Protein AF-A0A0V0QUZ6-F1 (afdb_monomer_lite)

Structure (mmCIF, N/CA/C/O backbone):
data_AF-A0A0V0QUZ6-F1
#
_entry.id   AF-A0A0V0QUZ6-F1
#
loop_
_atom_site.group_PDB
_atom_site.id
_atom_site.type_symbol
_atom_site.label_atom_id
_atom_site.label_alt_id
_atom_site.label_comp_id
_atom_site.label_asym_id
_atom_site.label_entity_id
_atom_site.label_seq_id
_atom_site.pdbx_PDB_ins_code
_atom_site.Cartn_x
_atom_site.Cartn_y
_atom_site.Cartn_z
_atom_site.occupancy
_atom_site.B_iso_or_equiv
_atom_site.auth_seq_id
_atom_site.auth_comp_id
_atom_site.auth_asym_id
_atom_site.auth_atom_id
_atom_site.pdbx_PDB_model_num
ATOM 1 N N . MET A 1 1 ? 4.722 13.662 -38.318 1.00 60.34 1 MET A N 1
ATOM 2 C CA . MET A 1 1 ? 3.959 12.947 -37.271 1.00 60.34 1 MET A CA 1
ATOM 3 C C . MET A 1 1 ? 3.859 11.451 -37.570 1.00 60.34 1 MET A C 1
ATOM 5 O O . MET A 1 1 ? 4.458 10.691 -36.833 1.00 60.34 1 MET A O 1
ATOM 9 N N . LEU A 1 2 ? 3.238 11.011 -38.674 1.00 63.41 2 LEU A N 1
ATOM 10 C CA . LEU A 1 2 ? 3.158 9.572 -39.014 1.00 63.41 2 LEU A CA 1
ATOM 11 C C . LEU A 1 2 ? 4.515 8.922 -39.368 1.00 63.41 2 LEU A C 1
ATOM 13 O O . LEU A 1 2 ? 4.734 7.755 -39.067 1.00 63.41 2 LEU A O 1
ATOM 17 N N . LEU A 1 3 ? 5.444 9.674 -39.973 1.00 69.56 3 LEU A N 1
ATOM 18 C CA . LEU A 1 3 ? 6.789 9.172 -40.305 1.00 69.56 3 LEU A CA 1
ATOM 19 C C . LEU A 1 3 ? 7.670 8.945 -39.065 1.00 69.56 3 LEU A C 1
ATOM 21 O O . LEU A 1 3 ? 8.358 7.934 -38.994 1.00 69.56 3 LEU A O 1
ATOM 25 N N . GLU A 1 4 ? 7.592 9.841 -38.079 1.00 68.56 4 GLU A N 1
ATOM 26 C CA . GLU A 1 4 ? 8.251 9.693 -36.770 1.00 68.56 4 GLU A CA 1
ATOM 27 C C . GLU A 1 4 ? 7.750 8.428 -36.064 1.00 68.56 4 GLU A C 1
ATOM 29 O O . GLU A 1 4 ? 8.537 7.601 -35.620 1.00 68.56 4 GLU A O 1
ATOM 34 N N . GLN A 1 5 ? 6.430 8.224 -36.064 1.00 61.50 5 GLN A N 1
ATOM 35 C CA . GLN A 1 5 ? 5.784 7.083 -35.420 1.00 61.50 5 GLN A CA 1
ATOM 36 C C . GLN A 1 5 ? 6.207 5.744 -36.052 1.00 61.50 5 GLN A C 1
ATOM 38 O O . GLN A 1 5 ? 6.530 4.794 -35.344 1.00 61.50 5 GLN A O 1
ATOM 43 N N . ASN A 1 6 ? 6.295 5.682 -37.385 1.00 59.62 6 ASN A N 1
ATOM 44 C CA . ASN A 1 6 ? 6.775 4.499 -38.111 1.00 59.62 6 ASN A CA 1
ATOM 45 C C . ASN A 1 6 ? 8.272 4.217 -37.879 1.00 59.62 6 ASN A C 1
ATOM 47 O O . ASN A 1 6 ? 8.705 3.061 -37.926 1.00 59.62 6 ASN A O 1
ATOM 51 N N . PHE A 1 7 ? 9.064 5.254 -37.598 1.00 71.69 7 PHE A N 1
ATOM 52 C CA . PHE A 1 7 ? 10.477 5.120 -37.254 1.00 71.69 7 PHE A CA 1
ATOM 53 C C . PHE A 1 7 ? 10.665 4.596 -35.822 1.00 71.69 7 PHE A C 1
ATOM 55 O O . PHE A 1 7 ? 11.454 3.681 -35.599 1.00 71.69 7 PHE A O 1
ATOM 62 N N . THR A 1 8 ? 9.881 5.080 -34.854 1.00 63.06 8 THR A N 1
ATOM 63 C CA . THR A 1 8 ? 9.905 4.555 -33.477 1.00 63.06 8 THR A CA 1
ATOM 64 C C . THR A 1 8 ? 9.492 3.084 -33.431 1.00 63.06 8 THR A C 1
ATOM 66 O O . THR A 1 8 ? 10.140 2.271 -32.775 1.00 63.06 8 THR A O 1
ATOM 69 N N . ILE A 1 9 ? 8.457 2.720 -34.192 1.00 63.91 9 ILE A N 1
ATOM 70 C CA . ILE A 1 9 ? 7.953 1.347 -34.279 1.00 63.91 9 ILE A CA 1
ATOM 71 C C . ILE A 1 9 ? 9.017 0.402 -34.866 1.00 63.91 9 ILE A C 1
ATOM 73 O O . ILE A 1 9 ? 9.239 -0.684 -34.336 1.00 63.91 9 ILE A O 1
ATOM 77 N N . THR A 1 10 ? 9.731 0.808 -35.920 1.00 65.00 10 THR A N 1
ATOM 78 C CA . THR A 1 10 ? 10.800 -0.020 -36.512 1.00 65.00 10 THR A CA 1
ATOM 79 C C . THR A 1 10 ? 12.025 -0.154 -35.604 1.00 65.00 10 THR A C 1
ATOM 81 O O . THR A 1 10 ? 12.583 -1.247 -35.512 1.00 65.00 10 THR A O 1
ATOM 84 N N . GLN A 1 11 ? 12.399 0.893 -34.861 1.00 65.12 11 GLN A N 1
ATOM 85 C CA . GLN A 1 11 ? 13.446 0.815 -33.831 1.00 65.12 11 GLN A CA 1
ATOM 86 C C . GLN A 1 11 ? 13.063 -0.132 -32.686 1.00 65.12 11 GLN A C 1
ATOM 88 O O . GLN A 1 11 ? 13.890 -0.918 -32.225 1.00 65.12 11 GLN A O 1
ATOM 93 N N . GLN A 1 12 ? 11.796 -0.123 -32.272 1.00 64.88 12 GLN A N 1
ATOM 94 C CA . GLN A 1 12 ? 11.280 -1.038 -31.258 1.00 64.88 12 GLN A CA 1
ATOM 95 C C . GLN A 1 12 ? 11.305 -2.501 -31.730 1.00 64.88 12 GLN A C 1
ATOM 97 O O . GLN A 1 12 ? 11.742 -3.379 -30.985 1.00 64.88 12 GLN A O 1
ATOM 102 N N . TYR A 1 13 ? 10.919 -2.773 -32.983 1.00 64.06 13 TYR A N 1
ATOM 103 C CA . TYR A 1 13 ? 11.046 -4.113 -33.568 1.00 64.06 13 TYR A CA 1
ATOM 104 C C . TYR A 1 13 ? 12.508 -4.563 -33.667 1.00 64.06 13 TYR A C 1
ATOM 106 O O . TYR A 1 13 ? 12.817 -5.710 -33.345 1.00 64.06 13 TYR A O 1
ATOM 114 N N . PHE A 1 14 ? 13.423 -3.666 -34.034 1.00 67.62 14 PHE A N 1
ATOM 115 C CA . PHE A 1 14 ? 14.852 -3.968 -34.103 1.00 67.62 14 PHE A CA 1
ATOM 116 C C . PHE A 1 14 ? 15.448 -4.307 -32.724 1.00 67.62 14 PHE A C 1
ATOM 118 O O . PHE A 1 14 ? 16.127 -5.322 -32.583 1.00 67.62 14 PHE A O 1
ATOM 125 N N . GLN A 1 15 ? 15.121 -3.527 -31.689 1.00 63.31 15 GLN A N 1
ATOM 126 C CA . GLN A 1 15 ? 15.510 -3.790 -30.294 1.00 63.31 15 GLN A CA 1
ATOM 127 C C . GLN A 1 15 ? 14.977 -5.144 -29.797 1.00 63.31 15 GLN A C 1
ATOM 129 O O . GLN A 1 15 ? 15.720 -5.935 -29.214 1.00 63.31 15 GLN A O 1
ATOM 134 N N . SER A 1 16 ? 13.714 -5.459 -30.109 1.00 61.75 16 SER A N 1
ATOM 135 C CA . SER A 1 16 ? 13.120 -6.755 -29.763 1.00 61.75 16 SER A CA 1
ATOM 136 C C . SER A 1 16 ? 13.769 -7.932 -30.508 1.00 61.75 16 SER A C 1
ATOM 138 O O . SER A 1 16 ? 13.924 -9.008 -29.934 1.00 61.75 16 SER A O 1
ATOM 140 N N . GLY A 1 17 ? 14.229 -7.722 -31.748 1.00 63.97 17 GLY A N 1
ATOM 141 C CA . GLY A 1 17 ? 14.968 -8.714 -32.538 1.00 63.97 17 GLY A CA 1
ATOM 142 C C . GLY A 1 17 ? 16.384 -8.995 -32.022 1.00 63.97 17 GLY A C 1
ATOM 143 O O . GLY A 1 17 ? 16.917 -10.075 -32.261 1.00 63.97 17 GLY A O 1
ATOM 144 N N . LEU A 1 18 ? 16.970 -8.061 -31.268 1.00 69.31 18 LEU A N 1
ATOM 145 C CA . LEU A 1 18 ? 18.252 -8.224 -30.572 1.00 69.31 18 LEU A CA 1
ATOM 146 C C . LEU A 1 18 ? 18.106 -8.861 -29.178 1.00 69.31 18 LEU A C 1
ATOM 148 O O . LEU A 1 18 ? 19.105 -9.068 -28.492 1.00 69.31 18 LEU A O 1
ATOM 152 N N . GLY A 1 19 ? 16.879 -9.171 -28.743 1.00 62.69 19 GLY A N 1
ATOM 153 C CA . GLY A 1 19 ? 16.607 -9.723 -27.414 1.00 62.69 19 GLY A CA 1
ATOM 154 C C . GLY A 1 19 ? 16.714 -8.704 -26.275 1.00 62.69 19 GLY A C 1
ATOM 155 O O . GLY A 1 19 ? 16.726 -9.098 -25.108 1.00 62.69 19 GLY A O 1
ATOM 156 N N . VAL A 1 20 ? 16.775 -7.404 -26.584 1.00 67.31 20 VAL A N 1
ATOM 157 C CA . VAL A 1 20 ? 16.747 -6.343 -25.571 1.00 67.31 20 VAL A CA 1
ATOM 158 C C . VAL A 1 20 ? 15.314 -6.232 -25.049 1.00 67.31 20 VAL A C 1
ATOM 160 O O . VAL A 1 20 ? 14.412 -5.786 -25.755 1.00 67.31 20 VAL A O 1
ATOM 163 N N . GLN A 1 21 ? 15.085 -6.695 -23.818 1.00 65.44 21 GLN A N 1
ATOM 164 C CA . GLN A 1 21 ? 13.794 -6.544 -23.149 1.00 65.44 21 GLN A CA 1
ATOM 165 C C . GLN A 1 21 ? 13.650 -5.107 -22.651 1.00 65.44 21 GLN A C 1
ATOM 167 O O . GLN A 1 21 ? 14.452 -4.653 -21.840 1.00 65.44 21 GLN A O 1
ATO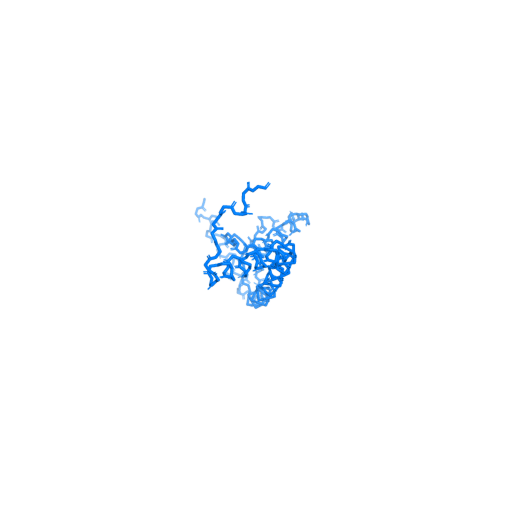M 172 N N . THR A 1 22 ? 12.624 -4.407 -23.124 1.00 74.75 22 THR A N 1
ATOM 173 C CA . THR A 1 22 ? 12.270 -3.077 -22.629 1.00 74.75 22 THR A CA 1
ATOM 174 C C . THR A 1 22 ? 11.499 -3.204 -21.319 1.00 74.75 22 THR A C 1
ATOM 176 O O . THR A 1 22 ? 10.521 -3.951 -21.230 1.00 74.75 22 THR A O 1
ATOM 179 N N . THR A 1 23 ? 11.957 -2.497 -20.288 1.00 84.25 23 THR A N 1
ATOM 180 C CA . THR A 1 23 ? 11.280 -2.445 -18.986 1.00 84.25 23 THR A CA 1
ATOM 181 C C . THR A 1 23 ? 10.188 -1.380 -18.981 1.00 84.25 23 THR A C 1
ATOM 183 O O . THR A 1 23 ? 10.133 -0.519 -19.867 1.00 84.25 23 THR A O 1
ATOM 186 N N . TRP A 1 24 ? 9.321 -1.396 -17.966 1.00 84.81 24 TRP A N 1
ATOM 187 C CA . TRP A 1 24 ? 8.328 -0.329 -17.785 1.00 84.81 24 TRP A CA 1
ATOM 188 C C . TRP A 1 24 ? 8.982 1.060 -17.677 1.00 84.81 24 TRP A C 1
ATOM 190 O O . TRP A 1 24 ? 8.435 2.036 -18.189 1.00 84.81 24 TRP A O 1
ATOM 200 N N . LEU A 1 25 ? 10.175 1.145 -17.076 1.00 83.25 25 LEU A N 1
ATOM 201 C CA . LEU A 1 25 ? 10.911 2.398 -16.917 1.00 83.25 25 LEU A CA 1
ATOM 202 C C . LEU A 1 25 ? 11.433 2.916 -18.262 1.00 83.25 25 LEU A C 1
ATOM 204 O O . LEU A 1 25 ? 11.346 4.109 -18.543 1.00 83.25 25 LEU A O 1
ATOM 208 N N . ASP A 1 26 ? 11.911 2.017 -19.126 1.00 79.56 26 ASP A N 1
ATOM 209 C CA . ASP A 1 26 ? 12.379 2.384 -20.467 1.00 79.56 26 ASP A CA 1
ATOM 210 C C . ASP A 1 26 ? 11.241 2.878 -21.366 1.00 79.56 26 ASP A C 1
ATOM 212 O O . ASP A 1 26 ? 11.468 3.702 -22.247 1.00 79.56 26 ASP A O 1
ATOM 216 N N . ASN A 1 27 ? 10.022 2.375 -21.156 1.00 78.12 27 ASN A N 1
ATOM 217 C CA . ASN A 1 27 ? 8.841 2.804 -21.902 1.00 78.12 27 ASN A CA 1
ATOM 218 C C . ASN A 1 27 ? 8.273 4.130 -21.385 1.00 78.12 27 ASN A C 1
ATOM 220 O O . ASN A 1 27 ? 7.830 4.964 -22.172 1.00 78.12 27 ASN A O 1
ATOM 224 N N . TYR A 1 28 ? 8.295 4.319 -20.067 1.00 77.50 28 TYR A N 1
ATOM 225 C CA . TYR A 1 28 ? 7.747 5.507 -19.427 1.00 77.50 28 TYR A CA 1
ATOM 226 C C . TYR A 1 28 ? 8.682 6.724 -19.533 1.00 77.50 28 TYR A C 1
ATOM 228 O O . TYR A 1 28 ? 8.220 7.866 -19.605 1.00 77.50 28 TYR A O 1
ATOM 236 N N . SER A 1 29 ? 10.000 6.503 -19.582 1.00 74.31 29 SER A N 1
ATOM 237 C CA . SER A 1 29 ? 10.991 7.572 -19.716 1.00 74.31 29 SER A CA 1
ATOM 238 C C . SER A 1 29 ? 10.936 8.217 -21.105 1.00 74.31 29 SER A C 1
ATOM 240 O O . SER A 1 29 ? 11.217 7.586 -22.123 1.00 74.31 29 SER A O 1
ATOM 242 N N . LYS A 1 30 ? 10.598 9.513 -21.154 1.00 66.88 30 LYS A N 1
ATOM 243 C CA . LYS A 1 30 ? 10.467 10.276 -22.409 1.00 66.88 30 LYS A CA 1
ATOM 244 C C . LYS A 1 30 ? 11.808 10.539 -23.107 1.00 66.88 30 LYS A C 1
ATOM 246 O O . LYS A 1 30 ? 11.816 10.666 -24.326 1.00 66.88 30 LYS A O 1
ATOM 251 N N . ASN A 1 31 ? 12.915 10.590 -22.356 1.00 66.25 31 ASN A N 1
ATOM 252 C CA . ASN A 1 31 ? 14.254 10.922 -22.853 1.00 66.25 31 ASN A CA 1
ATOM 253 C C . ASN A 1 31 ? 15.317 9.989 -22.235 1.00 66.25 31 ASN A C 1
ATOM 255 O O . ASN A 1 31 ? 15.896 10.314 -21.199 1.00 66.25 31 ASN A O 1
ATOM 259 N N . PRO A 1 32 ? 15.648 8.846 -22.863 1.00 62.16 32 PRO A N 1
ATOM 260 C CA . PRO A 1 32 ? 16.598 7.888 -22.292 1.00 62.16 32 PRO A CA 1
ATOM 261 C C . PRO A 1 32 ? 18.033 8.428 -22.127 1.00 62.16 32 PRO A C 1
ATOM 263 O O . PRO A 1 32 ? 18.804 7.836 -21.377 1.00 62.16 32 PRO A O 1
ATOM 266 N N . GLY A 1 33 ? 18.395 9.531 -22.797 1.00 66.06 33 GLY A N 1
ATOM 267 C CA . GLY A 1 33 ? 19.709 10.182 -22.687 1.00 66.06 33 GLY A CA 1
ATOM 268 C C . GLY A 1 33 ? 19.830 11.252 -21.592 1.00 66.06 33 GLY A C 1
ATOM 269 O O . GLY A 1 33 ? 20.945 11.654 -21.278 1.00 66.06 33 GLY A O 1
ATOM 270 N N . GLU A 1 34 ? 18.716 11.687 -20.995 1.00 66.75 34 GLU A N 1
ATOM 271 C CA . GLU A 1 34 ? 18.653 12.728 -19.953 1.00 66.75 34 GLU A CA 1
ATOM 272 C C . GLU A 1 34 ? 17.834 12.218 -18.758 1.00 66.75 34 GLU A C 1
ATOM 274 O O . GLU A 1 34 ? 16.834 12.811 -18.360 1.00 66.75 34 GLU A O 1
ATOM 279 N N . ARG A 1 35 ? 18.210 11.055 -18.216 1.00 72.12 35 ARG A N 1
ATOM 280 C CA . ARG A 1 35 ? 17.519 10.482 -17.054 1.00 72.12 35 ARG A CA 1
ATOM 281 C C . ARG A 1 35 ? 17.890 11.254 -15.792 1.00 72.12 35 ARG A C 1
ATOM 283 O O . ARG A 1 35 ? 19.031 11.167 -15.336 1.00 72.12 35 ARG A O 1
ATOM 290 N N . ASP A 1 36 ? 16.926 11.971 -15.223 1.00 83.38 36 ASP A N 1
ATOM 291 C CA . ASP A 1 36 ? 17.027 12.453 -13.850 1.00 83.38 36 ASP A CA 1
ATOM 292 C C . ASP A 1 36 ? 16.578 11.346 -12.886 1.00 83.38 36 ASP A C 1
ATOM 294 O O . ASP A 1 36 ? 15.506 10.756 -13.028 1.00 83.38 36 ASP A O 1
ATOM 298 N N . TRP A 1 37 ? 17.398 11.059 -11.878 1.00 85.12 37 TRP A N 1
ATOM 299 C CA . TRP A 1 37 ? 17.107 10.021 -10.885 1.00 85.12 37 TRP A CA 1
ATOM 300 C C . TRP A 1 37 ? 15.849 10.352 -10.072 1.00 85.12 37 TRP A C 1
ATOM 302 O O . TRP A 1 37 ? 15.173 9.449 -9.573 1.00 85.12 37 TRP A O 1
ATOM 312 N N . LEU A 1 38 ? 15.542 11.645 -9.927 1.00 89.19 38 LEU A N 1
ATOM 313 C CA . LEU A 1 38 ? 14.361 12.114 -9.219 1.00 89.19 38 LEU A CA 1
ATOM 314 C C . LEU A 1 38 ? 13.080 11.752 -9.980 1.00 89.19 38 LEU A C 1
ATOM 316 O O . LEU A 1 38 ? 12.110 11.310 -9.360 1.00 89.19 38 LEU A O 1
ATOM 320 N N . ASP A 1 39 ? 13.086 11.875 -11.305 1.00 86.38 39 ASP A N 1
ATOM 321 C CA . ASP A 1 39 ? 11.958 11.491 -12.156 1.00 86.38 39 ASP A CA 1
ATOM 322 C C . ASP A 1 39 ? 11.718 9.976 -12.096 1.00 86.38 39 ASP A C 1
ATOM 324 O O . ASP A 1 39 ? 10.581 9.530 -11.916 1.00 86.38 39 ASP A O 1
ATOM 328 N N . ASP A 1 40 ? 12.782 9.170 -12.137 1.00 87.00 40 ASP A N 1
ATOM 329 C CA . ASP A 1 40 ? 12.684 7.710 -12.023 1.00 87.00 40 ASP A CA 1
ATOM 330 C C . ASP A 1 40 ? 12.157 7.283 -10.639 1.00 87.00 40 ASP A C 1
ATOM 332 O O . ASP A 1 40 ? 11.280 6.416 -10.522 1.00 87.00 40 ASP A O 1
ATOM 336 N N . TYR A 1 41 ? 12.648 7.918 -9.569 1.00 90.31 41 TYR A N 1
ATOM 337 C CA . TYR A 1 41 ? 12.206 7.642 -8.203 1.00 90.31 41 TYR A CA 1
ATOM 338 C C . TYR A 1 41 ? 10.739 8.026 -7.988 1.00 90.31 41 TYR A C 1
ATOM 340 O O . TYR A 1 41 ? 9.950 7.225 -7.481 1.00 90.31 41 TYR A O 1
ATOM 348 N N . THR A 1 42 ? 10.352 9.237 -8.391 1.00 91.25 42 THR A N 1
ATOM 349 C CA . THR A 1 42 ? 8.976 9.722 -8.228 1.00 91.25 42 THR A CA 1
ATOM 350 C C . THR A 1 42 ? 7.989 8.886 -9.036 1.00 91.25 42 THR A C 1
ATOM 352 O O . THR A 1 42 ? 6.939 8.525 -8.504 1.00 91.25 42 THR A O 1
ATOM 355 N N . SER A 1 43 ? 8.351 8.480 -10.255 1.00 90.00 43 SER A N 1
ATOM 356 C CA . SER A 1 43 ? 7.545 7.584 -11.095 1.00 90.00 43 SER A CA 1
ATOM 357 C C . SER A 1 43 ? 7.383 6.195 -10.469 1.00 90.00 43 SER A C 1
ATOM 359 O O . SER A 1 43 ? 6.278 5.651 -10.442 1.00 90.00 43 SER A O 1
ATOM 361 N N . SER A 1 44 ? 8.457 5.646 -9.888 1.00 90.69 44 SER A N 1
ATOM 362 C CA . SER A 1 44 ? 8.429 4.358 -9.177 1.00 90.69 44 SER A CA 1
ATOM 363 C C . SER A 1 44 ? 7.509 4.394 -7.953 1.00 90.69 44 SER A C 1
ATOM 365 O O . SER A 1 44 ? 6.692 3.493 -7.749 1.00 90.69 44 SER A O 1
ATOM 367 N N . VAL A 1 45 ? 7.620 5.447 -7.135 1.00 92.81 45 VAL A N 1
ATOM 368 C CA . VAL A 1 45 ? 6.780 5.633 -5.942 1.00 92.81 45 VAL A CA 1
ATOM 369 C C . VAL A 1 45 ? 5.328 5.855 -6.342 1.00 92.81 45 VAL A C 1
ATOM 371 O O . VAL A 1 45 ? 4.436 5.249 -5.751 1.00 92.81 45 VAL A O 1
ATOM 374 N N . TYR A 1 46 ? 5.082 6.678 -7.360 1.00 92.50 46 TYR A N 1
ATOM 375 C CA . TYR A 1 46 ? 3.748 6.898 -7.904 1.00 92.50 46 TYR A CA 1
ATOM 376 C C . TYR A 1 46 ? 3.101 5.576 -8.333 1.00 92.50 46 TYR A C 1
ATOM 378 O O . TYR A 1 46 ? 2.009 5.260 -7.856 1.00 92.50 46 TYR A O 1
ATOM 386 N N . TRP A 1 47 ? 3.803 4.758 -9.127 1.00 91.62 47 TRP A N 1
ATOM 387 C CA . TRP A 1 47 ? 3.324 3.441 -9.551 1.00 91.62 47 TRP A CA 1
ATOM 388 C C . TRP A 1 47 ? 3.009 2.514 -8.366 1.00 91.62 47 TRP A C 1
ATOM 390 O O . TRP A 1 47 ? 1.954 1.869 -8.330 1.00 91.62 47 TRP A O 1
ATOM 400 N N . ALA A 1 48 ? 3.889 2.471 -7.361 1.00 91.38 48 ALA A N 1
ATOM 401 C CA . ALA A 1 48 ? 3.686 1.654 -6.169 1.00 91.38 48 ALA A CA 1
ATOM 402 C C . ALA A 1 48 ? 2.449 2.104 -5.374 1.00 91.38 48 ALA A C 1
ATOM 404 O O . ALA A 1 48 ? 1.640 1.272 -4.956 1.00 91.38 48 ALA A O 1
ATOM 405 N N . VAL A 1 49 ? 2.267 3.418 -5.205 1.00 92.06 49 VAL A N 1
ATOM 406 C CA . VAL A 1 49 ? 1.127 3.990 -4.482 1.00 92.06 49 VAL A CA 1
ATOM 407 C C . VAL A 1 49 ? -0.178 3.681 -5.205 1.00 92.06 49 VAL A C 1
ATOM 409 O O . VAL A 1 49 ? -1.057 3.097 -4.575 1.00 92.06 49 VAL A O 1
ATOM 412 N N . ILE A 1 50 ? -0.312 3.996 -6.503 1.00 93.06 50 ILE A N 1
ATOM 413 C CA . ILE A 1 50 ? -1.566 3.777 -7.257 1.00 93.06 50 ILE A CA 1
ATOM 414 C C . ILE A 1 50 ? -1.965 2.299 -7.318 1.00 93.06 50 ILE A C 1
ATOM 416 O O . ILE A 1 50 ? -3.159 1.990 -7.331 1.00 93.06 50 ILE A O 1
ATOM 420 N N . THR A 1 51 ? -0.979 1.396 -7.323 1.00 90.38 51 THR A N 1
ATOM 421 C CA . THR A 1 51 ? -1.190 -0.055 -7.272 1.00 90.38 51 THR A CA 1
ATOM 422 C C . THR A 1 51 ? -1.686 -0.477 -5.891 1.00 90.38 51 THR A C 1
ATOM 424 O O . THR A 1 51 ? -2.667 -1.211 -5.787 1.00 90.38 51 THR A O 1
ATOM 427 N N . MET A 1 52 ? -1.062 0.028 -4.822 1.00 89.19 52 MET A N 1
ATOM 428 C CA . MET A 1 52 ? -1.448 -0.272 -3.440 1.00 89.19 52 MET A CA 1
ATOM 429 C C . MET A 1 52 ? -2.860 0.223 -3.107 1.00 89.19 52 MET A C 1
ATOM 431 O O . MET A 1 52 ? -3.619 -0.494 -2.459 1.00 89.19 52 MET A O 1
ATOM 435 N N . ILE A 1 53 ? -3.232 1.424 -3.563 1.00 90.69 53 ILE A N 1
ATOM 436 C CA . ILE A 1 53 ? -4.582 1.978 -3.35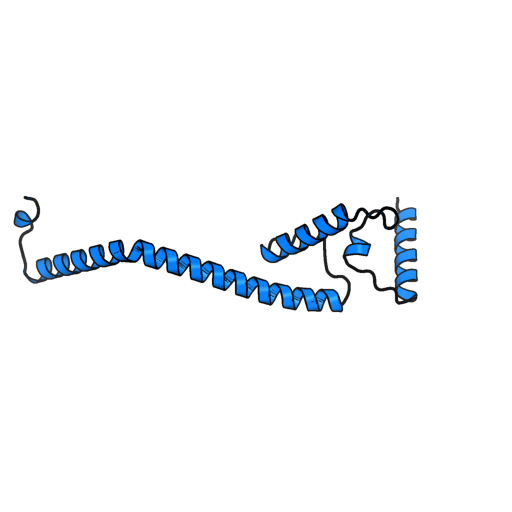9 1.00 90.69 53 ILE A CA 1
ATOM 437 C C . ILE A 1 53 ? -5.600 1.475 -4.393 1.00 90.69 53 ILE A C 1
ATOM 439 O O . ILE A 1 53 ? -6.741 1.931 -4.400 1.00 90.69 53 ILE A O 1
ATOM 443 N N . THR A 1 54 ? -5.211 0.533 -5.259 1.00 89.88 54 THR A N 1
ATOM 444 C CA . THR A 1 54 ? -6.066 -0.115 -6.270 1.00 89.88 54 THR A CA 1
ATOM 445 C C . THR A 1 54 ? -6.694 0.829 -7.306 1.00 89.88 54 THR A C 1
ATOM 447 O O . THR A 1 54 ? -7.698 0.485 -7.919 1.00 89.88 54 THR A O 1
ATOM 450 N N . VAL A 1 55 ? -6.106 2.012 -7.532 1.00 93.56 55 VAL A N 1
ATOM 451 C CA . VAL A 1 55 ? -6.589 2.966 -8.551 1.00 93.56 55 VAL A CA 1
ATOM 452 C C . VAL A 1 55 ? -6.164 2.524 -9.949 1.00 93.56 55 VAL A C 1
ATOM 454 O O . VAL A 1 55 ? -7.009 2.412 -10.828 1.00 93.56 55 VAL A O 1
ATOM 457 N N . GLY A 1 56 ? -4.865 2.262 -10.141 1.00 89.12 56 GLY A N 1
ATOM 458 C CA . GLY A 1 56 ? -4.308 1.692 -11.374 1.00 89.12 56 GLY A CA 1
ATOM 459 C C . GLY A 1 56 ? -4.719 2.395 -12.677 1.00 89.12 56 GLY A C 1
ATOM 460 O O . GLY A 1 56 ? -5.408 1.795 -13.495 1.00 89.12 56 GLY A O 1
ATOM 461 N N . TYR A 1 57 ? -4.253 3.629 -12.910 1.00 89.75 57 TYR A N 1
ATOM 462 C CA . TYR A 1 57 ? -4.566 4.397 -14.131 1.00 89.75 57 TYR A CA 1
ATOM 463 C C . TYR A 1 57 ? -4.144 3.715 -15.445 1.00 89.75 57 TYR A C 1
ATOM 465 O O . TYR A 1 57 ? -4.719 4.005 -16.493 1.00 89.75 57 TYR A O 1
ATOM 473 N N . GLY A 1 58 ? -3.166 2.804 -15.396 1.00 86.81 58 GLY A N 1
ATOM 474 C CA . GLY A 1 58 ? -2.692 2.049 -16.562 1.00 86.81 58 GLY A CA 1
ATOM 475 C C . GLY A 1 58 ? -1.674 2.797 -17.428 1.00 86.81 58 GLY A C 1
ATOM 476 O O . GLY A 1 58 ? -1.380 2.363 -18.536 1.00 86.81 58 GLY A O 1
ATOM 477 N N . ASP A 1 59 ? -1.134 3.902 -16.924 1.00 87.31 59 ASP A N 1
ATOM 478 C CA . ASP A 1 59 ? -0.047 4.688 -17.509 1.00 87.31 59 ASP A CA 1
ATOM 479 C C . ASP A 1 59 ? 1.329 4.021 -17.353 1.00 87.31 59 ASP A C 1
ATOM 481 O O . ASP A 1 59 ? 2.147 4.076 -18.268 1.00 87.31 59 ASP A O 1
ATOM 485 N N . ILE A 1 60 ? 1.566 3.341 -16.228 1.00 88.56 60 ILE A N 1
ATOM 486 C CA . ILE A 1 60 ? 2.749 2.503 -16.001 1.00 88.56 60 ILE A CA 1
ATOM 487 C C . ILE A 1 60 ? 2.301 1.049 -15.847 1.00 88.56 60 ILE A C 1
ATOM 489 O O . ILE A 1 60 ? 1.609 0.688 -14.891 1.00 88.56 60 ILE A O 1
ATOM 493 N N . VAL A 1 61 ? 2.715 0.199 -16.789 1.00 86.56 61 VAL A N 1
ATOM 494 C CA . VAL A 1 61 ? 2.341 -1.220 -16.836 1.00 86.56 61 VAL A CA 1
ATOM 495 C C . VAL A 1 61 ? 3.565 -2.115 -17.033 1.00 86.56 61 VAL A C 1
ATOM 497 O O . VAL A 1 61 ? 4.494 -1.734 -17.744 1.00 86.56 61 VAL A O 1
ATOM 500 N N . PRO A 1 62 ? 3.582 -3.319 -16.434 1.00 86.56 62 PRO A N 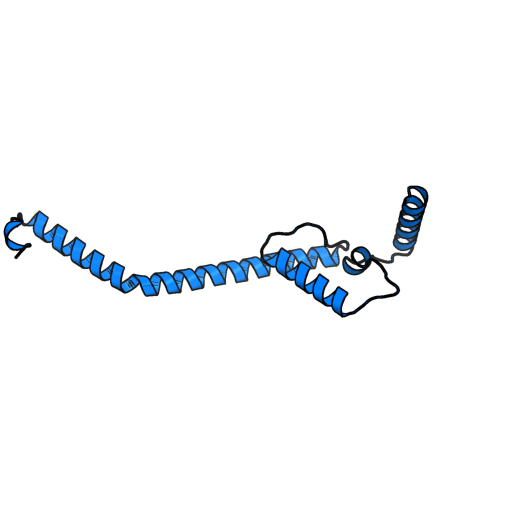1
ATOM 501 C CA . PRO A 1 62 ? 4.681 -4.257 -16.613 1.00 86.56 62 PRO A CA 1
ATOM 502 C C . PRO A 1 62 ? 4.705 -4.803 -18.045 1.00 86.56 62 PRO A C 1
ATOM 504 O O . PRO A 1 62 ? 3.708 -5.330 -18.560 1.00 86.56 62 PRO A O 1
ATOM 507 N N . ILE A 1 63 ? 5.869 -4.717 -18.677 1.00 86.19 63 ILE A N 1
ATOM 508 C CA . ILE A 1 63 ? 6.078 -5.130 -20.066 1.00 86.19 63 ILE A CA 1
ATOM 509 C C . ILE A 1 63 ? 6.641 -6.545 -20.089 1.00 86.19 63 ILE A C 1
ATOM 511 O O . ILE A 1 63 ? 6.136 -7.405 -20.816 1.00 86.19 63 ILE A O 1
ATOM 515 N N . THR A 1 64 ? 7.641 -6.812 -19.250 1.00 87.06 64 THR A N 1
ATOM 516 C CA . THR A 1 64 ? 8.310 -8.113 -19.212 1.00 87.06 64 THR A CA 1
ATOM 517 C C . THR A 1 64 ? 7.538 -9.134 -18.375 1.00 87.06 64 THR A C 1
ATOM 519 O O . THR A 1 64 ? 6.777 -8.806 -17.460 1.00 87.06 64 THR A O 1
ATOM 522 N N . GLN A 1 65 ? 7.750 -10.421 -18.661 1.00 87.00 65 GLN A N 1
ATOM 523 C CA . GLN A 1 65 ? 7.115 -11.508 -17.906 1.00 87.00 65 GLN A CA 1
ATOM 524 C C . GLN A 1 65 ? 7.559 -11.523 -16.436 1.00 87.00 65 GLN A C 1
ATOM 526 O O . GLN A 1 65 ? 6.756 -11.817 -15.551 1.00 87.00 65 GLN A O 1
ATOM 531 N N . THR A 1 66 ? 8.813 -11.151 -16.171 1.00 88.19 66 THR A N 1
ATOM 532 C CA . THR A 1 66 ? 9.364 -11.043 -14.816 1.00 88.19 66 THR A CA 1
ATOM 533 C C . THR A 1 66 ? 8.676 -9.937 -14.017 1.00 88.19 66 THR A C 1
ATOM 535 O O . THR A 1 66 ? 8.264 -10.169 -12.882 1.00 88.19 66 THR A O 1
ATOM 538 N N . GLU A 1 67 ? 8.479 -8.757 -14.614 1.00 88.88 67 GLU A N 1
ATOM 539 C CA . GLU A 1 67 ? 7.759 -7.643 -13.979 1.00 88.88 67 GLU A CA 1
ATOM 540 C C . GLU A 1 67 ? 6.303 -8.010 -13.671 1.00 88.88 67 GLU A C 1
ATOM 542 O O . GLU A 1 67 ? 5.791 -7.693 -12.598 1.00 88.88 67 GLU A O 1
ATOM 547 N N . ARG A 1 68 ? 5.636 -8.730 -14.582 1.00 90.12 68 ARG A N 1
ATOM 548 C CA . ARG A 1 68 ? 4.260 -9.207 -14.373 1.00 90.12 68 ARG A CA 1
ATOM 549 C C . ARG A 1 68 ? 4.166 -10.163 -13.190 1.00 90.12 68 ARG A C 1
ATOM 551 O O . ARG A 1 68 ? 3.273 -10.015 -12.360 1.00 90.12 68 ARG A O 1
ATOM 558 N N . PHE A 1 69 ? 5.090 -11.117 -13.085 1.00 94.25 69 PHE A N 1
ATOM 559 C CA . PHE A 1 69 ? 5.132 -12.041 -11.952 1.00 94.25 69 PHE A CA 1
ATOM 560 C C . PHE A 1 69 ? 5.366 -11.304 -10.628 1.00 94.25 69 PHE A C 1
ATOM 562 O O . PHE A 1 69 ? 4.676 -11.565 -9.642 1.00 94.25 69 PHE A O 1
ATOM 569 N N . PHE A 1 70 ? 6.279 -10.330 -10.620 1.00 90.38 70 PHE A N 1
ATOM 570 C CA . PHE A 1 70 ? 6.524 -9.489 -9.451 1.00 90.38 70 PHE A CA 1
ATOM 571 C C . PHE A 1 70 ? 5.277 -8.695 -9.036 1.00 90.38 70 PHE A C 1
ATOM 573 O O . PHE A 1 70 ? 4.923 -8.687 -7.858 1.00 90.38 70 PHE A O 1
ATOM 580 N N . LEU A 1 71 ? 4.564 -8.091 -9.993 1.00 91.25 71 LEU A N 1
ATOM 581 C CA . LEU A 1 71 ? 3.328 -7.354 -9.723 1.00 91.25 71 LEU A CA 1
ATOM 582 C C . LEU A 1 71 ? 2.236 -8.248 -9.112 1.00 91.25 71 LEU A C 1
ATOM 584 O O . LEU A 1 71 ? 1.541 -7.834 -8.182 1.00 91.25 71 LEU A O 1
ATOM 588 N N . ILE A 1 72 ? 2.099 -9.488 -9.588 1.00 92.94 72 ILE A N 1
ATOM 589 C CA . ILE A 1 72 ? 1.148 -10.455 -9.018 1.00 92.94 72 ILE A CA 1
ATOM 590 C C . ILE A 1 72 ? 1.484 -10.739 -7.548 1.00 92.94 72 ILE A C 1
ATOM 592 O O . ILE A 1 72 ? 0.603 -10.695 -6.693 1.00 92.94 72 ILE A O 1
ATOM 596 N N . LEU A 1 73 ? 2.755 -10.983 -7.222 1.00 94.44 73 LEU A N 1
ATOM 597 C CA . LEU A 1 73 ? 3.160 -11.211 -5.832 1.00 94.44 73 LEU A CA 1
ATOM 598 C C . LEU A 1 73 ? 2.939 -9.971 -4.958 1.00 94.44 73 LEU A C 1
ATOM 600 O O . LEU A 1 73 ? 2.417 -10.081 -3.848 1.00 94.44 73 LEU A O 1
ATOM 604 N N . LEU A 1 74 ? 3.297 -8.792 -5.469 1.00 91.50 74 LEU A N 1
ATOM 605 C CA . LEU A 1 74 ? 3.137 -7.524 -4.767 1.00 91.50 74 LEU A CA 1
ATOM 606 C C . LEU A 1 74 ? 1.666 -7.252 -4.431 1.00 91.50 74 LEU A C 1
ATOM 608 O O . LEU A 1 74 ? 1.348 -6.948 -3.286 1.00 91.50 74 LEU A O 1
ATOM 612 N N . THR A 1 75 ? 0.760 -7.428 -5.393 1.00 90.81 75 THR A N 1
ATOM 613 C CA . THR A 1 75 ? -0.680 -7.193 -5.187 1.00 90.81 75 THR A CA 1
ATOM 614 C C . THR A 1 75 ? -1.295 -8.132 -4.147 1.00 90.81 75 THR A C 1
ATOM 616 O O . THR A 1 75 ? -2.088 -7.682 -3.317 1.00 90.81 75 THR A O 1
ATOM 619 N N . ILE A 1 76 ? -0.891 -9.408 -4.115 1.00 93.69 76 ILE A N 1
ATOM 620 C CA . ILE A 1 76 ? -1.323 -10.361 -3.077 1.00 93.69 76 ILE A CA 1
ATOM 621 C C . ILE A 1 76 ? -0.864 -9.893 -1.688 1.00 93.69 76 ILE A C 1
ATOM 623 O O . ILE A 1 76 ? -1.661 -9.864 -0.746 1.00 93.69 76 ILE A O 1
ATOM 627 N N . LEU A 1 77 ? 0.402 -9.484 -1.555 1.00 93.44 77 LEU A N 1
ATOM 628 C CA . LEU A 1 77 ? 0.949 -8.984 -0.291 1.00 93.44 77 LEU A CA 1
ATOM 629 C C . LEU A 1 77 ? 0.263 -7.686 0.157 1.00 93.44 77 LEU A C 1
ATOM 631 O O . LEU A 1 77 ? -0.130 -7.570 1.319 1.00 93.44 77 LEU A O 1
ATOM 635 N N . SER A 1 78 ? 0.058 -6.735 -0.759 1.00 90.25 78 SER A N 1
ATOM 636 C CA . SER A 1 78 ? -0.648 -5.479 -0.483 1.00 90.25 78 SER A CA 1
ATOM 637 C C . SER A 1 78 ? -2.077 -5.724 0.001 1.00 90.25 78 SER A C 1
ATOM 639 O O . SER A 1 78 ? -2.507 -5.094 0.965 1.00 90.25 78 SER A O 1
ATOM 641 N N . CYS A 1 79 ? -2.793 -6.678 -0.602 1.00 91.19 79 CYS A N 1
ATOM 642 C CA . CYS A 1 79 ? -4.133 -7.063 -0.163 1.00 91.19 79 CYS A CA 1
ATOM 643 C C . CYS A 1 79 ? -4.128 -7.613 1.273 1.00 91.19 79 CYS A C 1
ATOM 645 O O . CYS A 1 79 ? -4.965 -7.222 2.087 1.00 91.19 79 CYS A O 1
ATOM 647 N N . GLY A 1 80 ? -3.149 -8.458 1.617 1.00 93.44 80 GLY A N 1
ATOM 648 C CA . GLY A 1 80 ? -2.994 -8.987 2.974 1.00 93.44 80 GLY A CA 1
ATOM 649 C C . GLY A 1 80 ? -2.742 -7.892 4.015 1.00 93.44 80 GLY A C 1
ATOM 650 O O . GLY A 1 80 ? -3.403 -7.855 5.055 1.00 93.44 80 GLY A O 1
ATOM 651 N N . ILE A 1 81 ? -1.838 -6.955 3.713 1.00 92.81 81 ILE A N 1
ATOM 652 C CA . ILE A 1 81 ? -1.537 -5.805 4.582 1.00 92.81 81 ILE A CA 1
ATOM 653 C C . ILE A 1 81 ? -2.769 -4.908 4.747 1.00 92.81 81 ILE A C 1
ATOM 655 O O . ILE A 1 81 ? -3.084 -4.475 5.860 1.00 92.81 81 ILE A O 1
ATOM 659 N N . PHE A 1 82 ? -3.495 -4.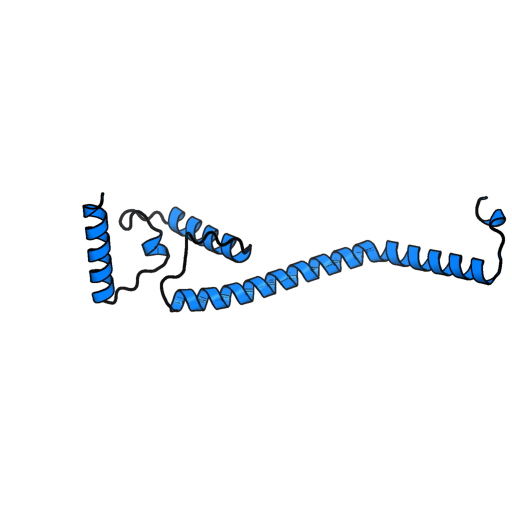651 3.659 1.00 90.81 82 PHE A N 1
ATOM 660 C CA . PHE A 1 82 ? -4.722 -3.864 3.695 1.00 90.81 82 PHE A CA 1
ATOM 661 C C . PHE A 1 82 ? -5.797 -4.529 4.567 1.00 90.81 82 PHE A C 1
ATOM 663 O O . PHE A 1 82 ? -6.342 -3.888 5.467 1.00 90.81 82 PHE A O 1
ATOM 670 N N . ALA A 1 83 ? -6.048 -5.828 4.377 1.00 93.69 83 ALA A N 1
ATOM 671 C CA . ALA A 1 83 ? -7.021 -6.584 5.163 1.00 93.69 83 ALA A CA 1
ATOM 672 C C . ALA A 1 83 ? -6.679 -6.588 6.662 1.00 93.69 83 ALA A C 1
ATOM 674 O O . ALA A 1 83 ? -7.553 -6.357 7.502 1.00 93.69 83 ALA A O 1
ATOM 675 N N . TYR A 1 84 ? -5.402 -6.786 7.001 1.00 96.00 84 TYR A N 1
ATOM 676 C CA . TYR A 1 84 ? -4.922 -6.694 8.379 1.00 96.00 84 TYR A CA 1
ATOM 677 C C . TYR A 1 84 ? -5.149 -5.297 8.974 1.00 96.00 84 TYR A C 1
ATOM 679 O O . TYR A 1 84 ? -5.631 -5.168 10.100 1.00 96.00 84 TYR A O 1
ATOM 687 N N . SER A 1 85 ? -4.860 -4.246 8.205 1.00 95.38 85 SER A N 1
ATOM 688 C CA . SER A 1 85 ? -5.025 -2.861 8.656 1.00 95.38 85 SER A CA 1
ATOM 689 C C . SER A 1 85 ? -6.491 -2.543 8.961 1.00 95.38 85 SER A C 1
ATOM 691 O O . SER A 1 85 ? -6.800 -2.002 10.023 1.00 95.38 85 SER A O 1
ATOM 693 N N . VAL A 1 86 ? -7.413 -2.953 8.082 1.00 95.12 86 VAL A N 1
ATOM 694 C CA . VAL A 1 86 ? -8.863 -2.799 8.295 1.00 95.12 86 VAL A CA 1
ATOM 695 C C . VAL A 1 86 ? -9.333 -3.594 9.516 1.00 95.12 86 VAL A C 1
ATOM 697 O O . VAL A 1 86 ? -10.105 -3.074 10.323 1.00 95.12 86 VAL A O 1
ATOM 700 N N . ASN A 1 87 ? -8.850 -4.828 9.696 1.00 97.19 87 ASN A N 1
ATOM 701 C CA . ASN A 1 87 ? -9.185 -5.643 10.864 1.00 97.19 87 ASN A CA 1
ATOM 702 C C . ASN A 1 87 ? -8.729 -4.983 12.176 1.00 97.19 87 ASN A C 1
ATOM 704 O O . ASN A 1 87 ? -9.508 -4.896 13.126 1.00 97.19 87 ASN A O 1
ATOM 708 N N . SER A 1 88 ? -7.503 -4.455 12.199 1.00 97.44 88 SER A N 1
ATOM 709 C CA . SER A 1 88 ? -6.949 -3.731 13.344 1.00 97.44 88 SER A CA 1
ATOM 710 C C . SER A 1 88 ? -7.798 -2.508 13.704 1.00 97.44 88 SER A C 1
ATOM 712 O O . SER A 1 88 ? -8.210 -2.352 14.856 1.00 97.44 88 SER A O 1
ATOM 714 N N . ILE A 1 89 ? -8.168 -1.692 12.710 1.00 97.25 89 ILE A N 1
ATOM 715 C CA . ILE A 1 89 ? -9.060 -0.540 12.910 1.00 97.25 89 ILE A CA 1
ATOM 716 C C . ILE A 1 89 ? -10.416 -0.992 13.472 1.00 97.25 89 ILE A C 1
ATOM 718 O O . ILE A 1 89 ? -10.916 -0.404 14.432 1.00 97.25 89 ILE A O 1
ATOM 722 N N . GLY A 1 90 ? -10.995 -2.067 12.931 1.00 96.56 90 GLY A N 1
ATOM 723 C CA . GLY A 1 90 ? -12.244 -2.642 13.434 1.00 96.56 90 GLY A CA 1
ATOM 724 C C . GLY A 1 90 ? -12.152 -3.091 14.896 1.00 96.56 90 GLY A C 1
ATOM 725 O O . GLY A 1 90 ? -13.063 -2.828 15.681 1.00 96.56 90 GLY A O 1
ATOM 726 N N . SER A 1 91 ? -11.033 -3.703 15.29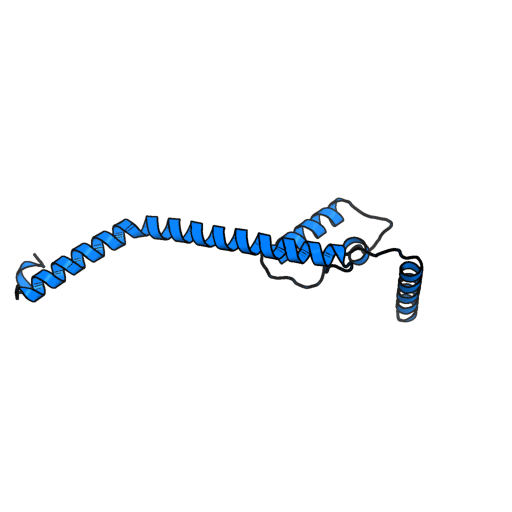0 1.00 96.56 91 SER A N 1
ATOM 727 C CA . SER A 1 91 ? -10.764 -4.112 16.674 1.00 96.56 91 SER A CA 1
ATOM 728 C C . SER A 1 91 ? -10.675 -2.912 17.622 1.00 96.56 91 SER A C 1
ATOM 730 O O . SER A 1 91 ? -11.275 -2.915 18.703 1.00 96.56 91 SER A O 1
ATOM 732 N N . ILE A 1 92 ? -10.007 -1.837 17.192 1.00 96.81 92 ILE A N 1
ATOM 733 C CA . ILE A 1 92 ? -9.925 -0.584 17.952 1.00 96.81 92 ILE A CA 1
ATOM 734 C C . ILE A 1 92 ? -11.327 0.008 18.143 1.00 96.81 92 ILE A C 1
ATOM 736 O O . ILE A 1 92 ? -11.716 0.311 19.270 1.00 96.81 92 ILE A O 1
ATOM 740 N N . ILE A 1 93 ? -12.129 0.103 17.079 1.00 96.69 93 ILE A N 1
ATOM 741 C CA . ILE A 1 93 ? -13.507 0.620 17.153 1.00 96.69 93 ILE A CA 1
ATOM 742 C C . ILE A 1 93 ? -14.383 -0.258 18.058 1.00 96.69 93 ILE A C 1
ATOM 744 O O . ILE A 1 93 ? -15.142 0.257 18.885 1.00 96.69 93 ILE A O 1
ATOM 748 N N . SER A 1 94 ? -14.269 -1.583 17.951 1.00 95.38 94 SER A N 1
ATOM 749 C CA . SER A 1 94 ? -14.990 -2.515 18.825 1.00 95.38 94 SER A CA 1
ATOM 750 C C . SER A 1 94 ? -14.607 -2.327 20.292 1.00 95.38 94 SER A C 1
ATOM 752 O O . SER A 1 94 ? -15.454 -2.477 21.170 1.00 95.38 94 SER A O 1
ATOM 754 N N . THR A 1 95 ? -13.343 -2.006 20.563 1.00 95.38 95 THR A N 1
ATOM 755 C CA . THR A 1 95 ? -12.854 -1.747 21.918 1.00 95.38 95 THR A CA 1
ATOM 756 C C . THR A 1 95 ? -13.398 -0.420 22.445 1.00 95.38 95 THR A C 1
ATOM 758 O O . THR A 1 95 ? -13.948 -0.387 23.540 1.00 95.38 95 THR A O 1
ATOM 761 N N . LEU A 1 96 ? -13.354 0.648 21.641 1.00 94.25 96 LEU A N 1
ATOM 762 C CA . LEU A 1 96 ? -13.890 1.968 22.005 1.00 94.25 96 LEU A CA 1
ATOM 763 C C . LEU A 1 96 ? -15.404 1.950 22.269 1.00 94.25 96 LEU A C 1
ATOM 765 O O . LEU A 1 96 ? -15.907 2.673 23.125 1.00 94.25 96 LEU A O 1
ATOM 769 N N . THR A 1 97 ? -16.150 1.117 21.543 1.00 94.94 97 THR A N 1
ATOM 770 C CA . THR A 1 97 ? -17.613 1.013 21.680 1.00 94.94 97 THR A CA 1
ATOM 771 C C . THR A 1 97 ? -18.063 -0.007 22.727 1.00 94.94 97 THR A C 1
ATOM 773 O O . THR A 1 97 ? -19.262 -0.098 23.016 1.00 94.94 97 THR A O 1
ATOM 776 N N . LYS A 1 98 ? -17.128 -0.758 23.327 1.00 95.31 98 LYS A N 1
ATOM 777 C CA . LYS A 1 98 ? -17.426 -1.856 24.253 1.00 95.31 98 LYS A CA 1
ATOM 778 C C . LYS A 1 98 ? -18.247 -1.391 25.456 1.00 95.31 98 LYS A C 1
ATOM 780 O O . LYS A 1 98 ? -19.297 -1.977 25.722 1.00 95.31 98 LYS A O 1
ATOM 785 N N . ASP A 1 99 ? -17.841 -0.302 26.104 1.00 92.19 99 ASP A N 1
ATOM 786 C CA . ASP A 1 99 ? -18.494 0.203 27.321 1.00 92.19 99 ASP A CA 1
ATOM 787 C C . ASP A 1 99 ? -19.930 0.674 27.049 1.00 92.19 99 ASP A C 1
ATOM 789 O O . ASP A 1 99 ? -20.869 0.334 27.773 1.00 92.19 99 ASP A O 1
ATOM 793 N N . HIS A 1 100 ? -20.131 1.389 25.937 1.00 93.75 100 HIS A N 1
ATOM 794 C CA . HIS A 1 100 ? -21.456 1.836 25.501 1.00 93.75 100 HIS A CA 1
ATOM 795 C C . HIS A 1 100 ? -22.372 0.652 25.175 1.00 93.75 100 HIS A C 1
ATOM 797 O O . HIS A 1 100 ? -23.572 0.684 25.466 1.00 93.75 100 HIS A O 1
ATOM 803 N N . ARG A 1 101 ? -21.814 -0.404 24.572 1.00 93.88 101 ARG A N 1
ATOM 804 C CA . ARG A 1 101 ? -22.549 -1.631 24.266 1.00 93.88 101 ARG A CA 1
ATOM 805 C C . ARG A 1 101 ? -22.960 -2.357 25.544 1.00 93.88 101 ARG A C 1
ATOM 807 O O . ARG A 1 101 ? -24.122 -2.733 25.668 1.00 93.88 101 ARG A O 1
ATOM 814 N N . GLU A 1 102 ? -22.048 -2.521 26.500 1.00 95.19 102 GLU A N 1
ATOM 815 C CA . GLU A 1 102 ? -22.337 -3.178 27.780 1.00 95.19 102 GLU A CA 1
ATOM 816 C C . GLU A 1 102 ? -23.394 -2.426 28.594 1.00 95.19 102 GLU A C 1
ATOM 818 O O . GLU A 1 102 ? -24.321 -3.050 29.117 1.00 95.19 102 GLU A O 1
ATOM 823 N N . PHE A 1 103 ? -23.317 -1.094 28.654 1.00 94.88 103 PHE A N 1
ATOM 824 C CA . PHE A 1 103 ? -24.329 -0.278 29.324 1.00 94.88 103 PHE A CA 1
ATOM 825 C C . PHE A 1 103 ? -25.721 -0.465 28.701 1.00 94.88 103 PHE A C 1
ATOM 827 O O . PHE A 1 103 ? -26.692 -0.734 29.412 1.00 94.88 103 PHE A O 1
ATOM 834 N N . LYS A 1 104 ? -25.822 -0.402 27.366 1.00 93.44 104 LYS A N 1
ATOM 835 C CA . LYS A 1 104 ? -27.090 -0.620 26.650 1.00 93.44 104 LYS A CA 1
ATOM 836 C C . LYS A 1 104 ? -27.648 -2.025 26.866 1.00 93.44 104 LYS A C 1
ATOM 838 O O . LYS A 1 104 ? -28.854 -2.167 27.043 1.00 93.44 104 LYS A O 1
ATOM 843 N N . LEU A 1 105 ? -26.793 -3.050 26.886 1.00 95.69 105 LEU A N 1
ATOM 844 C CA . LEU A 1 105 ? -27.212 -4.428 27.153 1.00 95.69 105 LEU A CA 1
ATOM 845 C C . LEU A 1 105 ? -27.776 -4.582 28.570 1.00 95.69 105 LEU A C 1
ATOM 847 O O . LEU A 1 105 ? -28.836 -5.181 28.738 1.00 95.69 105 LEU A O 1
ATOM 851 N N . LYS A 1 106 ? -27.124 -3.996 29.581 1.00 95.19 106 LYS A N 1
ATOM 852 C CA . LYS A 1 106 ? -27.637 -3.983 30.961 1.00 95.19 106 LYS A CA 1
ATOM 853 C C . LYS A 1 106 ? -28.978 -3.254 31.056 1.00 95.19 106 LYS A C 1
ATOM 855 O O . LYS A 1 106 ? -29.921 -3.797 31.623 1.00 95.19 106 LYS A O 1
ATOM 860 N N . MET A 1 107 ? -29.096 -2.073 30.449 1.00 92.31 107 MET A N 1
ATOM 861 C CA . MET A 1 107 ? -30.352 -1.314 30.419 1.00 92.31 107 MET A CA 1
ATOM 862 C C . MET A 1 107 ? -31.481 -2.089 29.725 1.00 92.31 107 MET A C 1
ATOM 864 O O . MET A 1 107 ? -32.619 -2.100 30.196 1.00 92.31 107 MET A O 1
ATOM 868 N N . PHE A 1 108 ? -31.167 -2.782 28.629 1.00 93.94 108 PHE A N 1
ATOM 869 C CA . PHE A 1 108 ? -32.117 -3.634 27.921 1.00 93.94 108 PHE A CA 1
ATOM 870 C C . PHE A 1 108 ? -32.594 -4.801 28.792 1.00 93.94 108 PHE A C 1
ATOM 872 O O . PHE A 1 108 ? -33.797 -5.039 28.878 1.00 93.94 108 PHE A O 1
ATOM 879 N N . MET A 1 109 ? -31.678 -5.479 29.491 1.00 93.50 109 MET A N 1
ATOM 880 C CA . MET A 1 109 ? -32.022 -6.554 30.428 1.00 93.50 109 MET A CA 1
ATOM 881 C C . MET A 1 109 ? -32.927 -6.058 31.559 1.00 93.50 109 MET A C 1
ATOM 883 O O . MET A 1 109 ? -33.945 -6.686 31.840 1.00 93.50 109 MET A O 1
ATOM 887 N N . LEU A 1 110 ? -32.611 -4.904 32.157 1.00 91.38 110 LEU A N 1
ATOM 888 C CA . LEU A 1 110 ? -33.458 -4.286 33.183 1.00 91.38 110 LEU A CA 1
ATOM 889 C C . LEU A 1 110 ? -34.845 -3.945 32.634 1.00 91.38 110 LEU A C 1
ATOM 891 O O . LEU A 1 110 ? -35.857 -4.265 33.251 1.00 91.38 110 LEU A O 1
ATOM 895 N N . THR A 1 111 ? -34.902 -3.349 31.443 1.00 88.94 111 THR A N 1
ATOM 896 C CA . THR A 1 111 ? -36.165 -3.019 30.772 1.00 88.94 111 THR A CA 1
ATOM 897 C C . THR A 1 111 ? -37.010 -4.267 30.521 1.00 88.94 111 THR A C 1
ATOM 899 O O . THR A 1 111 ? -38.223 -4.237 30.724 1.00 88.94 111 THR A O 1
ATOM 902 N N . ASN A 1 112 ? -36.391 -5.370 30.096 1.00 89.94 112 ASN A N 1
ATOM 903 C CA . ASN A 1 112 ? -37.104 -6.615 29.837 1.00 89.94 112 ASN A CA 1
ATOM 904 C C . ASN A 1 112 ? -37.609 -7.263 31.135 1.00 89.94 112 ASN A C 1
ATOM 906 O O . ASN A 1 112 ? -38.774 -7.644 31.212 1.00 89.94 112 ASN A O 1
ATOM 910 N N . PHE A 1 113 ? -36.783 -7.276 32.184 1.00 90.38 113 PHE A N 1
ATOM 911 C CA . PHE A 1 113 ? -37.183 -7.746 33.511 1.00 90.38 113 PHE A CA 1
ATOM 912 C C . PHE A 1 113 ? -38.374 -6.954 34.074 1.00 90.38 113 PHE A C 1
ATOM 914 O O . PHE A 1 113 ? -39.323 -7.535 34.602 1.00 90.38 113 PHE A O 1
ATOM 921 N N . MET A 1 114 ? -38.365 -5.624 33.925 1.00 83.75 114 MET A N 1
ATOM 922 C CA . MET A 1 114 ? -39.473 -4.774 34.372 1.00 83.75 114 MET A CA 1
ATOM 923 C C . MET A 1 114 ? -40.781 -5.076 33.629 1.00 83.75 114 MET A C 1
ATOM 925 O O . MET A 1 114 ? -41.845 -5.096 34.250 1.00 83.75 114 MET A O 1
ATOM 929 N N . LYS A 1 115 ? -40.705 -5.366 32.321 1.00 84.44 115 LYS A N 1
ATOM 930 C CA . LYS A 1 115 ? -41.865 -5.776 31.513 1.00 84.44 115 LYS A CA 1
ATOM 931 C C . LYS A 1 115 ? -42.429 -7.124 31.957 1.00 84.44 115 LYS A C 1
ATOM 933 O O . LYS A 1 115 ? -43.637 -7.238 32.126 1.00 84.44 115 LYS A O 1
ATOM 938 N N . GLU A 1 116 ? -41.575 -8.121 32.179 1.00 88.12 116 GLU A N 1
ATOM 939 C CA . GLU A 1 116 ? -41.995 -9.463 32.614 1.00 88.12 116 GLU A CA 1
ATOM 940 C C . GLU A 1 116 ? -42.696 -9.451 33.980 1.00 88.12 116 GLU A C 1
ATOM 942 O O . GLU A 1 116 ? -43.566 -10.279 34.247 1.00 88.12 116 GLU A O 1
ATOM 947 N N . ARG A 1 117 ? -42.349 -8.493 34.845 1.00 83.75 117 ARG A N 1
ATOM 948 C CA . ARG A 1 117 ? -42.939 -8.339 36.181 1.00 83.75 117 ARG A CA 1
ATOM 949 C C . ARG A 1 117 ? -44.127 -7.366 36.246 1.00 83.75 117 ARG A C 1
ATOM 951 O O . ARG A 1 117 ? -44.615 -7.131 37.345 1.00 83.75 117 ARG A O 1
ATOM 958 N N . ASN A 1 118 ? -44.617 -6.835 35.117 1.00 77.12 118 ASN A N 1
ATOM 959 C CA . ASN A 1 118 ? -45.710 -5.842 35.058 1.00 77.12 118 ASN A CA 1
ATOM 960 C C . ASN A 1 118 ? -45.492 -4.615 35.976 1.00 77.12 118 ASN A C 1
ATOM 962 O O . ASN A 1 118 ? -46.433 -4.101 36.581 1.00 77.12 118 ASN A O 1
ATOM 966 N N . LEU A 1 119 ? -44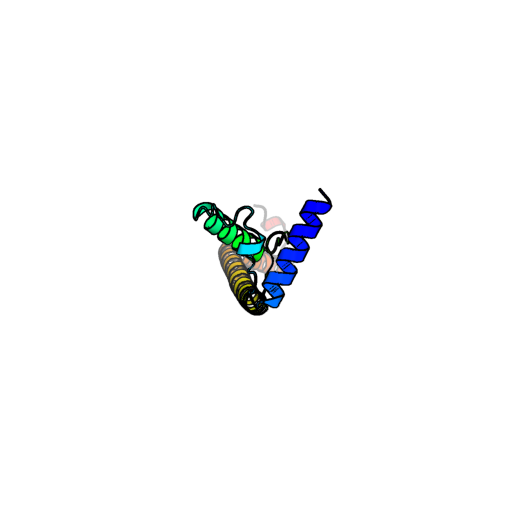.253 -4.127 36.097 1.00 71.44 119 LEU A N 1
ATOM 967 C CA . LEU A 1 119 ? -43.967 -2.920 36.878 1.00 71.44 119 LEU A CA 1
ATOM 968 C C . LEU A 1 119 ? -44.479 -1.676 36.121 1.00 71.44 119 LEU A C 1
ATOM 970 O O . LEU A 1 119 ? -44.068 -1.421 34.987 1.00 71.44 119 LEU A O 1
ATOM 974 N N . SER A 1 120 ? -45.407 -0.925 36.735 1.00 60.16 120 SER A N 1
ATOM 975 C CA . SER A 1 120 ? -45.976 0.311 36.164 1.00 60.16 120 SER A CA 1
ATOM 976 C C . SER A 1 120 ? -44.889 1.367 35.935 1.00 60.16 120 SER A C 1
ATOM 978 O O . SER A 1 120 ? -43.974 1.516 36.746 1.00 60.16 120 SER A O 1
ATOM 980 N N . LYS A 1 121 ? -45.009 2.130 34.840 1.00 63.59 121 LYS A N 1
ATOM 981 C CA . LYS A 1 121 ? -44.035 3.151 34.405 1.00 63.59 121 LYS A CA 1
ATOM 982 C C . LYS A 1 121 ? -43.888 4.330 35.380 1.00 63.59 121 LYS A C 1
ATOM 984 O O . LYS A 1 121 ? -42.907 5.058 35.271 1.00 63.59 121 LYS A O 1
ATOM 989 N N . ASP A 1 122 ? -44.810 4.488 36.330 1.00 60.00 122 ASP A N 1
ATOM 990 C CA . ASP A 1 122 ? -44.871 5.644 37.239 1.00 60.00 122 ASP A CA 1
ATOM 991 C C . ASP A 1 122 ? -43.670 5.767 38.193 1.00 60.00 122 ASP A C 1
ATOM 993 O O . ASP A 1 122 ? -43.348 6.870 38.621 1.00 60.00 122 ASP A O 1
ATOM 997 N N . PHE A 1 123 ? -42.958 4.675 38.490 1.00 59.59 123 PHE A N 1
ATOM 998 C CA . PHE A 1 123 ? -41.792 4.696 39.390 1.00 59.59 123 PHE A CA 1
ATOM 999 C C . PHE A 1 123 ? -40.460 5.052 38.705 1.00 59.59 123 PHE A C 1
ATOM 1001 O O . PHE A 1 123 ? -39.449 5.179 39.386 1.00 59.59 123 PHE A O 1
ATOM 1008 N N . VAL A 1 124 ? -40.418 5.172 37.371 1.00 56.16 124 VAL A N 1
ATOM 1009 C CA . VAL A 1 124 ? -39.155 5.255 36.601 1.00 56.16 124 VAL A CA 1
ATOM 1010 C C . VAL A 1 124 ? -38.791 6.696 36.191 1.00 56.16 124 VAL A C 1
ATOM 1012 O O . VAL A 1 124 ? -37.670 6.943 35.758 1.00 56.16 124 VAL A O 1
ATOM 1015 N N . THR A 1 125 ? -39.710 7.657 36.332 1.00 53.78 125 THR A N 1
ATOM 1016 C CA . THR A 1 125 ? -39.549 9.056 35.871 1.00 53.78 125 THR A CA 1
ATOM 1017 C C . THR A 1 125 ? -39.352 10.102 36.973 1.00 53.78 125 THR A C 1
ATOM 1019 O O . THR A 1 125 ? -39.358 11.292 36.659 1.00 53.78 125 THR A O 1
ATOM 1022 N N . GLN A 1 126 ? -39.182 9.695 38.234 1.00 36.94 126 GLN A N 1
ATOM 1023 C CA . GLN A 1 126 ? -38.912 10.605 39.355 1.00 36.94 126 GLN A CA 1
ATOM 1024 C C . GLN A 1 126 ? -37.444 10.530 39.777 1.00 36.94 126 GLN A C 1
ATOM 1026 O O . GLN A 1 126 ? -36.868 11.608 40.040 1.00 36.94 126 GLN A O 1
#

Sequence (126 aa):
MLLEQNFTITQQYFQSGLGVQTTWLDNYSKNPGERDWLDDYTSSVYWAVITMITVGYGDIVPITQTERFFLILLTILSCGIFAYSVNSIGSIISTLTKDHREFKLKMFMLTNFMKERNLSKDFVTQ

Foldseek 3Di:
DVVVVVVVVVVVVVCVVVVNQQFLLNVLDPDPPDDDVVVVVVVVVVQLVCLLVVVCPVSRDGRDPVVVVVSVVSSVVSVVVVVVVVVVVVVVVCVVCVVVVVVVVVVVVVVVVCVVVVPDPVVPPD

Secondary structure (DSSP, 8-state):
-HHHHHHHHHHHHHHHHTT-PPPHHHHH-S-TTS--HHHHHHHHHHHHHHHHTT---SSS---SHHHHHHHHHHHHHHHHHHHHHHHHHHHHHHHHTHHHHHHHHHHHHHHHHHHHTT--GGGS--

Organism: Pseudocohnilembus persalinus (NCBI:txid266149)

pLDDT: mean 82.86, std 13.13, range [36.94, 97.44]

InterPro domains:
  IPR013099 Potassium channel domain [PF07885] (37-93)

Radius of gyration: 30.44 Å; chains: 1; bounding box: 66×25×80 Å